Protein AF-A0A9J6F8J4-F1 (afdb_monomer_lite)

Organism: Rhipicephalus microplus (NCBI:txid6941)

Sequence (110 aa):
MQRYEGRIRDTPRQPRFRGTTKDEDLQIVGAVVEQPKTTVREVQNNRGLNHVSATAINPSLRSSRTAVRKALMLVENKVKQLKFAEDHGNWAASDWKRVVFTDQSMITTG

Structure (mmCIF, N/CA/C/O backbone):
data_AF-A0A9J6F8J4-F1
#
_entry.id   AF-A0A9J6F8J4-F1
#
loop_
_atom_site.group_PDB
_atom_site.id
_atom_site.type_symbol
_atom_site.label_atom_id
_atom_site.label_alt_id
_atom_site.label_comp_id
_atom_site.label_asym_id
_atom_site.label_entity_id
_atom_site.label_seq_id
_atom_site.pdbx_PDB_ins_code
_atom_site.Cartn_x
_atom_site.Cartn_y
_atom_site.Cartn_z
_atom_site.occupancy
_atom_site.B_iso_or_equiv
_atom_site.auth_seq_id
_atom_site.auth_comp_id
_atom_site.auth_asym_id
_atom_site.auth_atom_id
_atom_site.pdbx_PDB_model_num
ATOM 1 N N . MET A 1 1 ? -4.630 -50.603 -9.100 1.00 42.03 1 MET A N 1
ATOM 2 C CA . MET A 1 1 ? -3.209 -50.188 -9.124 1.00 42.03 1 MET A CA 1
ATOM 3 C C . MET A 1 1 ? -2.785 -50.040 -10.578 1.00 42.03 1 MET A C 1
ATOM 5 O O . MET A 1 1 ? -2.697 -51.043 -11.273 1.00 42.03 1 MET A O 1
ATOM 9 N N . GLN A 1 2 ? -2.639 -48.811 -11.070 1.00 48.22 2 GLN A N 1
ATOM 10 C CA . GLN A 1 2 ? -2.300 -48.529 -12.471 1.00 48.22 2 GLN A CA 1
ATOM 11 C C . GLN A 1 2 ? -0.775 -48.391 -12.588 1.00 48.22 2 GLN A C 1
ATOM 13 O O . GLN A 1 2 ? -0.168 -47.638 -11.830 1.00 48.22 2 GLN A O 1
ATOM 18 N N . ARG A 1 3 ? -0.154 -49.176 -13.475 1.00 53.59 3 ARG A N 1
ATOM 19 C CA . ARG A 1 3 ? 1.297 -49.165 -13.713 1.00 53.59 3 ARG A CA 1
ATOM 20 C C . ARG A 1 3 ? 1.664 -47.886 -14.469 1.00 53.59 3 ARG A C 1
ATOM 22 O O . ARG A 1 3 ? 1.112 -47.630 -15.533 1.00 53.59 3 ARG A O 1
ATOM 29 N N . TYR A 1 4 ? 2.567 -47.087 -13.908 1.00 53.75 4 TYR A N 1
ATOM 30 C CA . TYR A 1 4 ? 3.114 -45.902 -14.563 1.00 53.75 4 TYR A CA 1
ATOM 31 C C . TYR A 1 4 ? 4.141 -46.352 -15.612 1.00 53.75 4 TYR A C 1
ATOM 33 O O . TYR A 1 4 ? 5.257 -46.742 -15.277 1.00 53.75 4 TYR A O 1
ATOM 41 N N . GLU A 1 5 ? 3.739 -46.377 -16.881 1.00 61.50 5 GLU A N 1
ATOM 42 C CA . GLU A 1 5 ? 4.635 -46.617 -18.013 1.00 61.50 5 GLU A CA 1
ATOM 43 C C . GLU A 1 5 ? 5.335 -45.297 -18.351 1.00 61.50 5 GLU A C 1
ATOM 45 O O . GLU A 1 5 ? 4.740 -44.453 -19.008 1.00 61.50 5 GLU A O 1
ATOM 50 N N . GLY A 1 6 ? 6.569 -45.089 -17.881 1.00 56.19 6 GLY A N 1
ATOM 51 C CA . GLY A 1 6 ? 7.349 -43.880 -18.173 1.00 56.19 6 GLY A CA 1
ATOM 52 C C . GLY A 1 6 ? 7.714 -43.783 -19.656 1.00 56.19 6 GLY A C 1
ATOM 53 O O . GLY A 1 6 ? 8.787 -44.224 -20.069 1.00 56.19 6 GLY A O 1
ATOM 54 N N . ARG A 1 7 ? 6.819 -43.229 -20.480 1.00 66.06 7 ARG A N 1
ATOM 55 C CA . ARG A 1 7 ? 7.054 -43.028 -21.913 1.00 66.06 7 ARG A CA 1
ATOM 56 C C . ARG A 1 7 ? 7.931 -41.790 -22.083 1.00 66.06 7 ARG A C 1
ATOM 58 O O . ARG A 1 7 ? 7.806 -40.817 -21.354 1.00 66.06 7 ARG A O 1
ATOM 65 N N . ILE A 1 8 ? 8.765 -41.758 -23.123 1.00 60.19 8 ILE A N 1
ATOM 66 C CA . ILE A 1 8 ? 9.611 -40.590 -23.473 1.00 60.19 8 ILE A CA 1
ATOM 67 C C . ILE A 1 8 ? 8.770 -39.300 -23.645 1.00 60.19 8 ILE A C 1
ATOM 69 O O . ILE A 1 8 ? 9.257 -38.187 -23.485 1.00 60.19 8 ILE A O 1
ATOM 73 N N . ARG A 1 9 ? 7.469 -39.441 -23.932 1.00 60.94 9 ARG A N 1
ATOM 74 C CA . ARG A 1 9 ? 6.506 -38.332 -24.045 1.00 60.94 9 ARG A CA 1
ATOM 75 C C . ARG A 1 9 ? 6.109 -37.718 -22.695 1.00 60.94 9 ARG A C 1
ATOM 77 O O . ARG A 1 9 ? 5.612 -36.595 -22.693 1.00 60.94 9 ARG A O 1
ATOM 84 N N . ASP A 1 10 ? 6.349 -38.432 -21.597 1.00 65.56 10 ASP A N 1
ATOM 85 C CA . ASP A 1 10 ? 6.113 -37.994 -20.217 1.00 65.56 10 ASP A CA 1
ATOM 86 C C . ASP A 1 10 ? 7.321 -37.237 -19.647 1.00 65.56 10 ASP A C 1
ATOM 88 O O . ASP A 1 10 ? 7.265 -36.706 -18.538 1.00 65.56 10 ASP A O 1
ATOM 92 N N . THR A 1 11 ? 8.424 -37.152 -20.404 1.00 67.75 11 THR A N 1
ATOM 93 C CA . THR A 1 11 ? 9.556 -36.306 -20.033 1.00 67.75 11 THR A CA 1
ATOM 94 C C . THR A 1 11 ? 9.107 -34.839 -20.021 1.00 67.75 11 THR A C 1
ATOM 96 O O . THR A 1 11 ? 8.552 -34.367 -21.022 1.00 67.75 11 THR A O 1
ATOM 99 N N . PRO A 1 12 ? 9.340 -34.093 -18.922 1.00 67.06 12 PRO A N 1
ATOM 100 C CA . PRO A 1 12 ? 9.011 -32.677 -18.852 1.00 67.06 12 PRO A CA 1
ATOM 101 C C . PRO A 1 12 ? 9.606 -31.942 -20.051 1.00 67.06 12 PRO A C 1
ATOM 103 O O . PRO A 1 12 ? 10.817 -31.979 -20.281 1.00 67.06 12 PRO A O 1
ATOM 106 N N . ARG A 1 13 ? 8.752 -31.283 -20.840 1.00 73.00 13 ARG A N 1
ATOM 107 C CA . ARG A 1 13 ? 9.221 -30.457 -21.956 1.00 73.00 13 ARG A CA 1
ATOM 108 C C . ARG A 1 13 ? 10.116 -29.363 -21.392 1.00 73.00 13 ARG A C 1
ATOM 110 O O . ARG A 1 13 ? 9.736 -28.709 -20.419 1.00 73.00 13 ARG A O 1
ATOM 117 N N . GLN A 1 14 ? 11.278 -29.154 -22.009 1.00 66.44 14 GLN A N 1
ATOM 118 C CA . GLN A 1 14 ? 12.143 -28.050 -21.613 1.00 66.44 14 GLN A CA 1
ATOM 119 C C . GLN A 1 14 ? 11.351 -26.739 -21.709 1.00 66.44 14 GLN A C 1
ATOM 121 O O . GLN A 1 14 ? 10.730 -26.470 -22.746 1.00 66.44 14 GLN A O 1
ATOM 126 N N . PRO A 1 15 ? 11.310 -25.944 -20.629 1.00 63.25 15 PRO A N 1
ATOM 127 C CA . PRO A 1 15 ? 10.608 -24.679 -20.650 1.00 63.25 15 PRO A CA 1
ATOM 128 C C . PRO A 1 15 ? 11.262 -23.770 -21.686 1.00 63.25 15 PRO A C 1
ATOM 130 O O . PRO A 1 15 ? 12.480 -23.770 -21.867 1.00 63.25 15 PRO A O 1
ATOM 133 N N . ARG A 1 16 ? 10.439 -22.976 -22.370 1.00 67.56 16 ARG A N 1
ATOM 134 C CA . ARG A 1 16 ? 10.927 -21.967 -23.309 1.00 67.56 16 ARG A CA 1
ATOM 135 C C . ARG A 1 16 ? 11.912 -21.048 -22.580 1.00 67.56 16 ARG A C 1
ATOM 137 O O . ARG A 1 16 ? 11.570 -20.511 -21.525 1.00 67.56 16 ARG A O 1
ATOM 144 N N . PHE A 1 17 ? 13.105 -20.862 -23.148 1.00 65.12 17 PHE A N 1
ATOM 145 C CA . PHE A 1 17 ? 14.086 -19.918 -22.616 1.00 65.12 17 PHE A CA 1
ATOM 146 C C . PHE A 1 17 ? 13.447 -18.533 -22.488 1.00 65.12 17 PHE A C 1
ATOM 148 O O . PHE A 1 17 ? 12.804 -18.041 -23.422 1.00 65.12 17 PHE A O 1
ATOM 155 N N . ARG A 1 18 ? 13.581 -17.928 -21.304 1.00 65.38 18 ARG A N 1
ATOM 156 C CA . ARG A 1 18 ? 13.124 -16.558 -21.073 1.00 65.38 18 ARG A CA 1
ATOM 157 C C . ARG A 1 18 ? 14.000 -15.616 -21.892 1.00 65.38 18 ARG A C 1
ATOM 159 O O . ARG A 1 18 ? 15.214 -15.772 -21.914 1.00 65.38 18 ARG A O 1
ATOM 166 N N . GLY A 1 19 ? 13.367 -14.657 -22.564 1.00 70.12 19 GLY A N 1
ATOM 167 C CA . GLY A 1 19 ? 14.064 -13.614 -23.321 1.00 70.12 19 GLY A CA 1
ATOM 168 C C . GLY A 1 19 ? 14.634 -12.494 -22.448 1.00 70.12 19 GLY A C 1
ATOM 169 O O . GLY A 1 19 ? 15.167 -11.542 -23.003 1.00 70.12 19 GLY A O 1
ATOM 170 N N . THR A 1 20 ? 14.477 -12.595 -21.125 1.00 76.25 20 THR A N 1
ATOM 171 C CA . THR A 1 20 ? 15.022 -11.680 -20.121 1.00 76.25 20 THR A CA 1
ATOM 172 C C . THR A 1 20 ? 15.786 -12.455 -19.054 1.00 76.25 20 THR A C 1
ATOM 174 O O . THR A 1 20 ? 15.416 -13.579 -18.684 1.00 76.25 20 THR A O 1
ATOM 177 N N . THR A 1 21 ? 16.855 -11.855 -18.544 1.00 84.62 21 THR A N 1
ATOM 178 C CA . THR A 1 21 ? 17.533 -12.300 -17.325 1.00 84.62 21 THR A CA 1
ATOM 179 C C . THR A 1 21 ? 16.837 -11.736 -16.082 1.00 84.62 21 THR A C 1
ATOM 181 O O . THR A 1 21 ? 16.027 -10.815 -16.158 1.00 84.62 21 THR A O 1
ATOM 184 N N . LYS A 1 22 ? 17.160 -12.279 -14.901 1.00 81.94 22 LYS A N 1
ATOM 185 C CA . LYS A 1 22 ? 16.610 -11.772 -13.631 1.00 81.94 22 LYS A CA 1
ATOM 186 C C . LYS A 1 22 ? 16.988 -10.313 -13.370 1.00 81.94 22 LYS A C 1
ATOM 188 O O . LYS A 1 22 ? 16.187 -9.588 -12.795 1.00 81.94 22 LYS A O 1
ATOM 193 N N . ASP A 1 23 ? 18.193 -9.909 -13.765 1.00 82.88 23 ASP A N 1
ATOM 194 C CA . ASP A 1 23 ? 18.657 -8.533 -13.586 1.00 82.88 23 ASP A CA 1
ATOM 195 C C . ASP A 1 23 ? 17.871 -7.573 -14.485 1.00 82.88 23 ASP A C 1
ATOM 197 O O . ASP A 1 23 ? 17.345 -6.566 -14.023 1.00 82.88 23 ASP A O 1
ATOM 201 N N . GLU A 1 24 ? 17.664 -7.954 -15.746 1.00 83.19 24 GLU A N 1
ATOM 202 C CA . GLU A 1 24 ? 16.837 -7.191 -16.684 1.00 83.19 24 GLU A CA 1
ATOM 203 C C . GLU A 1 24 ? 15.385 -7.083 -16.197 1.00 83.19 24 GLU A C 1
ATOM 205 O O . GLU A 1 24 ? 14.793 -6.008 -16.264 1.00 83.19 24 GLU A O 1
ATOM 210 N N . ASP A 1 25 ? 14.821 -8.158 -15.637 1.00 81.94 25 ASP A N 1
ATOM 211 C CA . ASP A 1 25 ? 13.494 -8.125 -15.013 1.00 81.94 25 ASP A CA 1
ATOM 212 C C . ASP A 1 25 ? 13.445 -7.130 -13.837 1.00 81.94 25 ASP A C 1
ATOM 214 O O . ASP A 1 25 ? 12.482 -6.370 -13.722 1.00 81.94 25 ASP A O 1
ATOM 218 N N . LEU A 1 26 ? 14.480 -7.076 -12.990 1.00 82.62 26 LEU A N 1
ATOM 219 C CA . LEU A 1 26 ? 14.569 -6.096 -11.899 1.00 82.62 26 LEU A CA 1
ATOM 220 C C . LEU A 1 26 ? 14.680 -4.662 -12.426 1.00 82.62 26 LEU A C 1
ATOM 222 O O . LEU A 1 26 ? 14.021 -3.770 -11.892 1.00 82.62 26 LEU A O 1
ATOM 226 N N . GLN A 1 27 ? 15.443 -4.435 -13.496 1.00 83.88 27 GLN A N 1
ATOM 227 C CA . GLN A 1 27 ? 15.546 -3.122 -14.138 1.00 83.88 27 GLN A CA 1
ATOM 228 C C . GLN A 1 27 ? 14.212 -2.674 -14.757 1.00 83.88 27 GLN A C 1
ATOM 230 O O . GLN A 1 27 ? 13.833 -1.503 -14.633 1.00 83.88 27 GLN A O 1
ATOM 235 N N . ILE A 1 28 ? 13.470 -3.603 -15.376 1.00 82.06 28 ILE A N 1
ATOM 236 C CA . ILE A 1 28 ? 12.119 -3.367 -15.906 1.00 82.06 28 ILE A CA 1
ATOM 237 C C . ILE A 1 28 ? 11.165 -2.993 -14.768 1.00 82.06 28 ILE A C 1
ATOM 239 O O . ILE A 1 28 ? 10.453 -1.993 -14.867 1.00 82.06 28 ILE A O 1
ATOM 243 N N . VAL A 1 29 ? 11.163 -3.756 -13.671 1.00 81.44 29 VAL A N 1
ATOM 244 C CA . VAL A 1 29 ? 10.314 -3.479 -12.503 1.00 81.44 29 VAL A CA 1
ATOM 245 C C . VAL A 1 29 ? 10.677 -2.134 -11.873 1.00 81.44 29 VAL A C 1
ATOM 247 O O . VAL A 1 29 ? 9.783 -1.330 -11.616 1.00 81.44 29 VAL A O 1
ATOM 250 N N . GLY A 1 30 ? 11.967 -1.844 -11.692 1.00 80.88 30 GLY A N 1
ATOM 251 C CA . GLY A 1 30 ? 12.446 -0.568 -11.158 1.00 80.88 30 GLY A CA 1
ATOM 252 C C . GLY A 1 30 ? 11.974 0.627 -11.987 1.00 80.88 30 GLY A C 1
ATOM 253 O O . GLY A 1 30 ? 11.464 1.598 -11.434 1.00 80.88 30 GLY A O 1
ATOM 254 N N . ALA A 1 31 ? 12.034 0.531 -13.320 1.00 82.56 31 ALA A N 1
ATOM 255 C CA . ALA A 1 31 ? 11.511 1.570 -14.211 1.00 82.56 31 ALA A CA 1
ATOM 256 C C . ALA A 1 31 ? 9.995 1.800 -14.043 1.00 82.56 31 ALA A C 1
ATOM 258 O O . ALA A 1 31 ? 9.540 2.942 -14.059 1.00 82.56 31 ALA A O 1
ATOM 259 N N . VAL A 1 32 ? 9.205 0.740 -13.840 1.00 78.19 32 VAL A N 1
ATOM 260 C CA . VAL A 1 32 ? 7.756 0.867 -13.586 1.00 78.19 32 VAL A CA 1
ATOM 261 C C . VAL A 1 32 ? 7.464 1.467 -12.216 1.00 78.19 32 VAL A C 1
ATOM 263 O O . VAL A 1 32 ? 6.508 2.226 -12.082 1.00 78.19 32 VAL A O 1
ATOM 266 N N . VAL A 1 33 ? 8.249 1.126 -11.197 1.00 78.38 33 VAL A N 1
ATOM 267 C CA . VAL A 1 33 ? 8.060 1.659 -9.842 1.00 78.38 33 VAL A CA 1
ATOM 268 C C . VAL A 1 33 ? 8.372 3.155 -9.800 1.00 78.38 33 VAL A C 1
ATOM 270 O O . VAL A 1 33 ? 7.592 3.916 -9.232 1.00 78.38 33 VAL A O 1
ATOM 273 N N . GLU A 1 34 ? 9.466 3.582 -10.436 1.00 80.06 34 GLU A N 1
ATOM 274 C CA . GLU A 1 34 ? 9.841 4.997 -10.545 1.00 80.06 34 GLU A CA 1
ATOM 275 C C . GLU A 1 34 ? 8.840 5.788 -11.397 1.00 80.06 34 GLU A C 1
ATOM 277 O O . GLU A 1 34 ? 8.439 6.895 -11.035 1.00 80.06 34 GLU A O 1
ATOM 282 N N . GLN A 1 35 ? 8.417 5.219 -12.529 1.00 78.69 35 GLN A N 1
ATOM 283 C CA . GLN A 1 35 ? 7.525 5.863 -13.488 1.00 78.69 35 GLN A CA 1
ATOM 284 C C . GLN A 1 35 ? 6.439 4.870 -13.959 1.00 78.69 35 GLN A C 1
ATOM 286 O O . GLN A 1 35 ? 6.598 4.149 -14.949 1.00 78.69 35 GLN A O 1
ATOM 291 N N . PRO A 1 36 ? 5.265 4.838 -13.300 1.00 71.88 36 PRO A N 1
ATOM 292 C CA . PRO A 1 36 ? 4.232 3.828 -13.569 1.00 71.88 36 PRO A CA 1
ATOM 293 C C . PRO A 1 36 ? 3.636 3.859 -14.982 1.00 71.88 36 PRO A C 1
ATOM 295 O O . PRO A 1 36 ? 3.120 2.847 -15.465 1.00 71.88 36 PRO A O 1
ATOM 298 N N . LYS A 1 37 ? 3.702 5.015 -15.654 1.00 74.88 37 LYS A N 1
ATOM 299 C CA . LYS A 1 37 ? 3.121 5.245 -16.987 1.00 74.88 37 LYS A CA 1
ATOM 300 C C . LYS A 1 37 ? 4.099 5.015 -18.149 1.00 74.88 37 LYS A C 1
ATOM 302 O O . LYS A 1 37 ? 3.704 5.211 -19.292 1.00 74.88 37 LYS A O 1
ATOM 307 N N . THR A 1 38 ? 5.323 4.572 -17.869 1.00 79.00 38 THR A N 1
ATOM 308 C CA . THR A 1 38 ? 6.386 4.401 -18.873 1.00 79.00 38 THR A CA 1
ATOM 309 C C . THR A 1 38 ? 6.006 3.382 -19.946 1.00 79.00 38 THR A C 1
ATOM 311 O O . THR A 1 38 ? 5.461 2.315 -19.642 1.00 79.00 38 THR A O 1
ATOM 314 N N . THR A 1 39 ? 6.272 3.669 -21.216 1.00 81.69 39 THR A N 1
ATOM 315 C CA . THR A 1 39 ? 6.027 2.709 -22.304 1.00 81.69 39 THR A CA 1
ATOM 316 C C . THR A 1 39 ? 7.130 1.650 -22.380 1.00 81.69 39 THR A C 1
ATOM 318 O O . THR A 1 39 ? 8.231 1.837 -21.877 1.00 81.69 39 THR A O 1
ATOM 321 N N . VAL A 1 40 ? 6.864 0.513 -23.036 1.00 81.44 40 VAL A N 1
ATOM 322 C CA . VAL A 1 40 ? 7.885 -0.538 -23.236 1.00 81.44 40 VAL A CA 1
ATOM 323 C C . VAL A 1 40 ? 9.130 0.020 -23.931 1.00 81.44 40 VAL A C 1
ATOM 325 O O . VAL A 1 40 ? 10.244 -0.302 -23.536 1.00 81.44 40 VAL A O 1
ATOM 328 N N . ARG A 1 41 ? 8.936 0.893 -24.928 1.00 82.19 41 ARG A N 1
ATOM 329 C CA . ARG A 1 41 ? 10.030 1.552 -25.654 1.00 82.19 41 ARG A CA 1
ATOM 330 C C . ARG A 1 41 ? 10.835 2.487 -24.758 1.00 82.19 41 ARG A C 1
ATOM 332 O O . ARG A 1 41 ? 12.054 2.505 -24.842 1.00 82.19 41 ARG A O 1
ATOM 339 N N . GLU A 1 42 ? 10.171 3.236 -23.887 1.00 82.31 42 GLU A N 1
ATOM 340 C CA . GLU A 1 42 ? 10.860 4.081 -22.909 1.00 82.31 42 GLU A CA 1
ATOM 341 C C . GLU A 1 42 ? 11.649 3.245 -21.897 1.00 82.31 42 GLU A C 1
ATOM 343 O O . GLU A 1 42 ? 12.788 3.584 -21.605 1.00 82.31 42 GLU A O 1
ATOM 348 N N . VAL A 1 43 ? 11.108 2.118 -21.415 1.00 81.69 43 VAL A N 1
ATOM 349 C CA . VAL A 1 43 ? 11.853 1.201 -20.531 1.00 81.69 43 VAL A CA 1
ATOM 350 C C . VAL A 1 43 ? 13.086 0.635 -21.243 1.00 81.69 43 VAL A C 1
ATOM 352 O O . VAL A 1 43 ? 14.163 0.612 -20.652 1.00 81.69 43 VAL A O 1
ATOM 355 N N . GLN A 1 44 ? 12.956 0.233 -22.512 1.00 85.00 44 GLN A N 1
ATOM 356 C CA . GLN A 1 44 ? 14.083 -0.240 -23.325 1.00 85.00 44 GLN A CA 1
ATOM 357 C C . GLN A 1 44 ? 15.174 0.822 -23.454 1.00 85.00 44 GLN A C 1
ATOM 359 O O . GLN A 1 44 ? 16.327 0.559 -23.120 1.00 85.00 44 GLN A O 1
ATOM 364 N N . ASN A 1 45 ? 14.795 2.032 -23.862 1.00 83.50 45 ASN A N 1
ATOM 365 C CA . ASN A 1 45 ? 15.735 3.124 -24.086 1.00 83.50 45 ASN A CA 1
ATOM 366 C C . ASN A 1 45 ? 16.403 3.586 -22.782 1.00 83.50 45 ASN A C 1
ATOM 368 O O . ASN A 1 45 ? 17.618 3.759 -22.746 1.00 83.50 45 ASN A O 1
ATOM 372 N N . ASN A 1 46 ? 15.633 3.746 -21.702 1.00 81.69 46 ASN A N 1
ATOM 373 C CA . ASN A 1 46 ? 16.126 4.287 -20.432 1.00 81.69 46 ASN A CA 1
ATOM 374 C C . ASN A 1 46 ? 17.007 3.299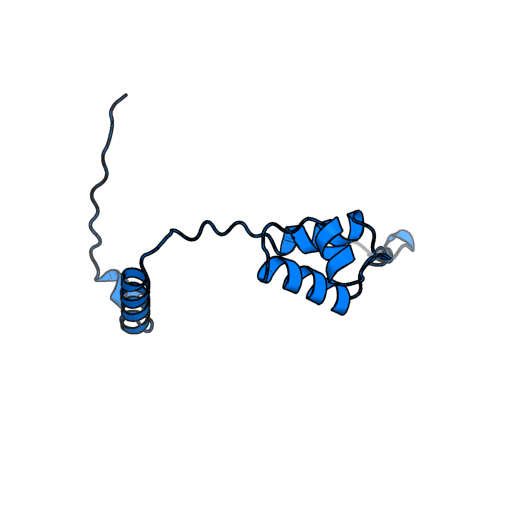 -19.656 1.00 81.69 46 ASN A C 1
ATOM 376 O O . ASN A 1 46 ? 17.820 3.721 -18.836 1.00 81.69 46 ASN A O 1
ATOM 380 N N . ARG A 1 47 ? 16.828 1.990 -19.871 1.00 81.88 47 ARG A N 1
ATOM 381 C CA . ARG A 1 47 ? 17.584 0.929 -19.181 1.00 81.88 47 ARG A CA 1
ATOM 382 C C . ARG A 1 47 ? 18.558 0.179 -20.096 1.00 81.88 47 ARG A C 1
ATOM 384 O O . ARG A 1 47 ? 19.178 -0.779 -19.660 1.00 81.88 47 ARG A O 1
ATOM 391 N N . GLY A 1 48 ? 18.705 0.594 -21.356 1.00 81.75 48 GLY A N 1
ATOM 392 C CA . GLY A 1 48 ? 19.618 -0.048 -22.308 1.00 81.75 48 GLY A CA 1
ATOM 393 C C . GLY A 1 48 ? 19.200 -1.463 -22.732 1.00 81.75 48 GLY A C 1
ATOM 394 O O . GLY A 1 48 ? 20.039 -2.236 -23.183 1.00 81.75 48 GLY A O 1
ATOM 395 N N . LEU A 1 49 ? 17.912 -1.810 -22.626 1.00 82.69 49 LEU A N 1
ATOM 396 C CA . LEU A 1 49 ? 17.364 -3.144 -22.920 1.00 82.69 49 LEU A CA 1
ATOM 397 C C . LEU A 1 49 ? 16.912 -3.294 -24.384 1.00 82.69 49 LEU A C 1
ATOM 399 O O . LEU A 1 49 ? 15.918 -3.959 -24.680 1.00 82.69 49 LEU A O 1
ATOM 403 N N . ASN A 1 50 ? 17.622 -2.661 -25.318 1.00 79.56 50 ASN A N 1
ATOM 404 C CA . ASN A 1 50 ? 17.240 -2.616 -26.736 1.00 79.56 50 ASN A CA 1
ATOM 405 C C . ASN A 1 50 ? 17.301 -3.992 -27.426 1.00 79.56 50 ASN A C 1
ATOM 407 O O . ASN A 1 50 ? 16.662 -4.192 -28.458 1.00 79.56 50 ASN A O 1
ATOM 411 N N . HIS A 1 51 ? 18.037 -4.949 -26.853 1.00 79.00 51 HIS A N 1
ATOM 412 C CA . HIS A 1 51 ? 18.093 -6.341 -27.313 1.00 79.00 51 HIS A CA 1
ATOM 413 C C . HIS A 1 51 ? 16.875 -7.169 -26.888 1.00 79.00 51 HIS A C 1
ATOM 415 O O . HIS A 1 51 ? 16.586 -8.200 -27.497 1.00 79.00 51 HIS A O 1
ATOM 421 N N . VAL A 1 52 ? 16.140 -6.736 -25.862 1.00 78.56 52 VAL A N 1
ATOM 422 C CA . VAL A 1 52 ? 14.980 -7.461 -25.341 1.00 78.56 52 VAL A CA 1
ATOM 423 C C . VAL A 1 52 ? 13.739 -7.044 -26.118 1.00 78.56 52 VAL A C 1
ATOM 425 O O . VAL A 1 52 ? 13.343 -5.884 -26.099 1.00 78.56 52 VAL A O 1
ATOM 428 N N . SER A 1 53 ? 13.066 -7.987 -26.779 1.00 78.88 53 SER A N 1
ATOM 429 C CA . SER A 1 53 ? 11.824 -7.679 -27.503 1.00 78.88 53 SER A CA 1
ATOM 430 C C . SER A 1 53 ? 10.710 -7.180 -26.571 1.00 78.88 53 SER A C 1
ATOM 432 O O . SER A 1 53 ? 10.571 -7.639 -25.436 1.00 78.88 53 SER A O 1
ATOM 434 N N . ALA A 1 54 ? 9.822 -6.325 -27.085 1.00 74.69 54 ALA A N 1
ATOM 435 C CA . ALA A 1 54 ? 8.657 -5.855 -26.331 1.00 74.69 54 ALA A CA 1
ATOM 436 C C . ALA A 1 54 ? 7.783 -7.010 -25.798 1.00 74.69 54 ALA A C 1
ATOM 438 O O . ALA A 1 54 ? 7.208 -6.931 -24.711 1.00 74.69 54 ALA A O 1
ATOM 439 N N . THR A 1 55 ? 7.725 -8.118 -26.540 1.00 77.75 55 THR A N 1
ATOM 440 C CA . THR A 1 55 ? 7.010 -9.345 -26.171 1.00 77.75 55 THR A CA 1
ATOM 441 C C . THR A 1 55 ? 7.600 -10.031 -24.936 1.00 77.75 55 THR A C 1
ATOM 443 O O . THR A 1 55 ? 6.856 -10.671 -24.199 1.00 77.75 55 THR A O 1
ATOM 446 N N . ALA A 1 56 ? 8.903 -9.880 -24.680 1.00 75.50 56 ALA A N 1
ATOM 447 C CA . ALA A 1 56 ? 9.575 -10.422 -23.497 1.00 75.50 56 ALA A CA 1
ATOM 448 C C . ALA A 1 56 ? 9.429 -9.512 -22.261 1.00 75.50 56 ALA A C 1
ATOM 450 O O . ALA A 1 56 ? 9.347 -10.014 -21.145 1.00 75.50 56 ALA A O 1
ATOM 451 N N . ILE A 1 57 ? 9.295 -8.196 -22.457 1.00 74.25 57 ILE A N 1
ATOM 452 C CA . ILE A 1 57 ? 9.110 -7.203 -21.380 1.00 74.25 57 ILE A CA 1
ATOM 453 C C . ILE A 1 57 ? 7.659 -7.190 -20.863 1.00 74.25 57 ILE A C 1
ATOM 455 O O . ILE A 1 57 ? 7.405 -7.041 -19.667 1.00 74.25 57 ILE A O 1
ATOM 459 N N . ASN A 1 58 ? 6.684 -7.377 -21.759 1.00 75.12 58 ASN A N 1
ATOM 460 C CA . ASN A 1 58 ? 5.252 -7.311 -21.446 1.00 75.12 58 ASN A CA 1
ATOM 461 C C . ASN A 1 58 ? 4.790 -8.214 -20.281 1.00 75.12 58 ASN A C 1
ATOM 463 O O . ASN A 1 58 ? 4.006 -7.737 -19.458 1.00 75.12 58 ASN A O 1
ATOM 467 N N . PRO A 1 59 ? 5.228 -9.483 -20.166 1.00 73.19 59 PRO A N 1
ATOM 468 C CA . PRO A 1 59 ? 4.899 -10.327 -19.019 1.00 73.19 59 PRO A CA 1
ATOM 469 C C . PRO A 1 59 ? 5.363 -9.729 -17.685 1.00 73.19 59 PRO A C 1
ATOM 471 O O . PRO A 1 59 ? 4.570 -9.677 -16.749 1.00 73.19 59 PRO A O 1
ATOM 474 N N . SER A 1 60 ? 6.598 -9.215 -17.631 1.00 69.56 60 SER A N 1
ATOM 475 C CA . SER A 1 60 ? 7.195 -8.601 -16.433 1.00 69.56 60 SER A CA 1
ATOM 476 C C . SER A 1 60 ? 6.487 -7.295 -16.031 1.00 69.56 60 SER A C 1
ATOM 478 O O . SER A 1 60 ? 6.183 -7.053 -14.856 1.00 69.56 60 SER A O 1
ATOM 480 N N . LEU A 1 61 ? 6.093 -6.484 -17.020 1.00 72.00 61 LEU A N 1
ATOM 481 C CA . LEU A 1 61 ? 5.260 -5.294 -16.804 1.00 72.00 61 LEU A CA 1
ATOM 482 C C . LEU A 1 61 ? 3.855 -5.641 -16.303 1.00 72.00 61 LEU A C 1
ATOM 484 O O . LEU A 1 61 ? 3.320 -4.963 -15.432 1.00 72.00 61 LEU A O 1
ATOM 488 N N . ARG A 1 62 ? 3.227 -6.686 -16.852 1.00 70.50 62 ARG A N 1
ATOM 489 C CA . ARG A 1 62 ? 1.885 -7.110 -16.428 1.00 70.50 62 ARG A CA 1
ATOM 490 C C . ARG A 1 62 ? 1.881 -7.628 -14.995 1.00 70.50 62 ARG A C 1
ATOM 492 O O . ARG A 1 62 ? 0.948 -7.316 -14.266 1.00 70.50 62 ARG A O 1
ATOM 499 N N . SER A 1 63 ? 2.910 -8.369 -14.583 1.00 66.44 63 SER A N 1
ATOM 500 C CA . SER A 1 63 ? 3.037 -8.825 -13.194 1.00 66.44 63 SER A CA 1
ATOM 501 C C . SER A 1 63 ? 3.338 -7.702 -12.200 1.00 66.44 63 SER A C 1
ATOM 503 O O . SER A 1 63 ? 3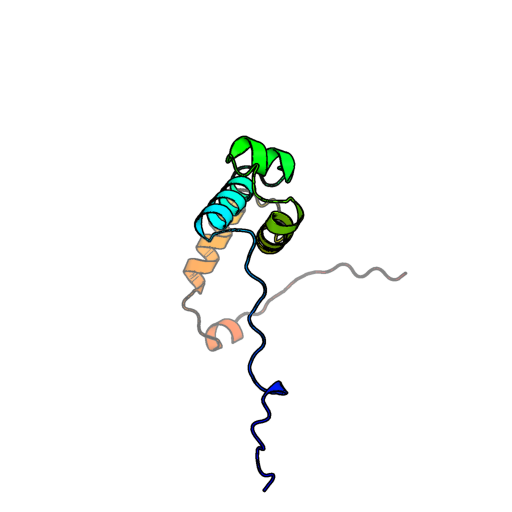.000 -7.836 -11.030 1.00 66.44 63 SER A O 1
ATOM 505 N N . SER A 1 64 ? 3.963 -6.605 -12.637 1.00 64.56 64 SER A N 1
ATOM 506 C CA . SER A 1 64 ? 4.304 -5.469 -11.764 1.00 64.56 64 SER A CA 1
ATOM 507 C C . SER A 1 64 ? 3.228 -4.380 -11.725 1.00 64.56 64 SER A C 1
ATOM 509 O O . SER A 1 64 ? 3.101 -3.671 -10.729 1.00 64.56 64 SER A O 1
ATOM 511 N N . ARG A 1 65 ? 2.404 -4.255 -12.772 1.00 66.25 65 ARG A N 1
ATOM 512 C CA . ARG A 1 65 ? 1.291 -3.297 -12.854 1.00 66.25 65 ARG A CA 1
ATOM 513 C C . ARG A 1 65 ? 0.021 -3.835 -12.210 1.00 66.25 65 ARG A C 1
ATOM 515 O O . ARG A 1 65 ? -1.034 -3.911 -12.842 1.00 66.25 65 ARG A O 1
ATOM 522 N N . THR A 1 66 ? 0.090 -4.150 -10.926 1.00 61.06 66 THR A N 1
ATOM 523 C CA . THR A 1 66 ? -1.128 -4.307 -10.135 1.00 61.06 66 THR A CA 1
ATOM 524 C C . THR A 1 66 ? -1.718 -2.914 -9.953 1.00 61.06 66 THR A C 1
ATOM 526 O O . THR A 1 66 ? -1.137 -2.074 -9.266 1.00 61.06 66 THR A O 1
ATOM 529 N N . ALA A 1 67 ? -2.847 -2.637 -10.609 1.00 54.16 67 ALA A N 1
ATOM 530 C CA . ALA A 1 67 ? -3.574 -1.383 -10.458 1.00 54.16 67 ALA A CA 1
ATOM 531 C C . ALA A 1 67 ? -4.174 -1.304 -9.048 1.00 54.16 67 ALA A C 1
ATOM 533 O O . ALA A 1 67 ? -5.368 -1.508 -8.842 1.00 54.16 67 ALA A O 1
ATOM 534 N N . VAL A 1 68 ? -3.341 -1.015 -8.050 1.00 56.31 68 VAL A N 1
ATOM 535 C CA . VAL A 1 68 ? -3.823 -0.656 -6.726 1.00 56.31 68 VAL A CA 1
ATOM 536 C C . VAL A 1 68 ? -4.359 0.759 -6.872 1.00 56.31 68 VAL A C 1
ATOM 538 O O . VAL A 1 68 ? -3.606 1.732 -6.823 1.00 56.31 68 VAL A O 1
ATOM 541 N N . ARG A 1 69 ? -5.673 0.891 -7.084 1.00 51.16 69 ARG A N 1
ATOM 542 C CA . ARG A 1 69 ? -6.380 2.141 -6.796 1.00 51.16 69 ARG A CA 1
ATOM 543 C C . ARG A 1 69 ? -6.243 2.384 -5.294 1.00 51.16 69 ARG A C 1
ATOM 545 O O . ARG A 1 69 ? -7.132 2.051 -4.520 1.00 51.16 69 ARG A O 1
ATOM 552 N N . LYS A 1 70 ? -5.093 2.908 -4.861 1.00 58.94 70 LYS A N 1
ATOM 553 C CA . LYS A 1 70 ? -4.959 3.453 -3.515 1.00 58.94 70 LYS A CA 1
ATOM 554 C C . LYS A 1 70 ? -5.937 4.613 -3.464 1.00 58.94 70 LYS A C 1
ATOM 556 O O . LYS A 1 70 ? -5.796 5.563 -4.234 1.00 58.94 70 LYS A O 1
ATOM 561 N N . ALA A 1 71 ? -6.944 4.505 -2.602 1.00 62.25 71 ALA A N 1
ATOM 562 C CA . ALA A 1 71 ? -7.770 5.648 -2.263 1.00 62.25 71 ALA A CA 1
ATOM 563 C C . ALA A 1 71 ? -6.829 6.813 -1.927 1.00 62.25 71 ALA A C 1
ATOM 565 O O . ALA A 1 71 ? -5.839 6.624 -1.209 1.00 62.25 71 ALA A O 1
ATOM 566 N N . LEU A 1 72 ? -7.091 7.989 -2.498 1.00 63.66 72 LEU A N 1
ATOM 567 C CA . LEU A 1 72 ? -6.341 9.200 -2.188 1.00 63.66 72 LEU A CA 1
ATOM 568 C C . LEU A 1 72 ? -6.668 9.590 -0.744 1.00 63.66 72 LEU A C 1
ATOM 570 O O . LEU A 1 72 ? -7.574 10.368 -0.474 1.00 63.66 72 LEU A O 1
ATOM 574 N N . MET A 1 73 ? -5.968 8.968 0.200 1.00 69.00 73 MET A N 1
ATOM 575 C CA . MET A 1 73 ? -6.087 9.267 1.616 1.00 69.00 73 MET A CA 1
ATOM 576 C C . MET A 1 73 ? -5.184 10.443 1.949 1.00 69.00 73 MET A C 1
ATOM 578 O O . MET A 1 73 ? -3.984 10.413 1.653 1.00 69.00 73 MET A O 1
ATOM 582 N N . LEU A 1 74 ? -5.766 11.448 2.605 1.00 77.19 74 LEU A N 1
ATOM 583 C CA . LEU A 1 74 ? -5.020 12.516 3.261 1.00 77.19 74 LEU A CA 1
ATOM 584 C C . LEU A 1 74 ? -3.969 11.905 4.196 1.00 77.19 74 LEU A C 1
ATOM 586 O O . LEU A 1 74 ? -4.206 10.862 4.812 1.00 77.19 74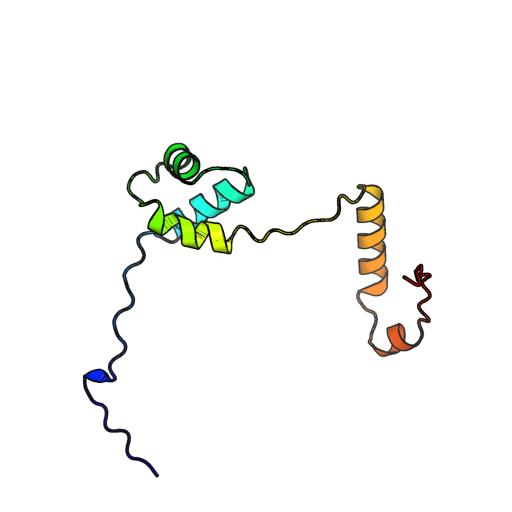 LEU A O 1
ATOM 590 N N . VAL A 1 75 ? -2.806 12.549 4.303 1.00 78.25 75 VAL A N 1
ATOM 591 C CA . VAL A 1 75 ? -1.694 12.073 5.145 1.00 78.25 75 VAL A CA 1
ATOM 592 C C . VAL A 1 75 ? -2.157 11.851 6.588 1.00 78.25 75 VAL A C 1
ATOM 594 O O . VAL A 1 75 ? -1.838 10.827 7.183 1.00 78.25 75 VAL A O 1
ATOM 597 N N . GLU A 1 76 ? -3.008 12.734 7.107 1.00 82.44 76 GLU A N 1
ATOM 598 C CA . GLU A 1 76 ? -3.611 12.611 8.438 1.00 82.44 76 GLU A CA 1
ATOM 599 C C . GLU A 1 76 ? -4.415 11.316 8.622 1.00 82.44 76 GLU A C 1
ATOM 601 O O . GLU A 1 76 ? -4.325 10.665 9.663 1.00 82.44 76 GLU A O 1
ATOM 606 N N . ASN A 1 77 ? -5.165 10.895 7.600 1.00 84.25 77 ASN A N 1
ATOM 607 C CA . ASN A 1 77 ? -5.938 9.654 7.653 1.00 84.25 77 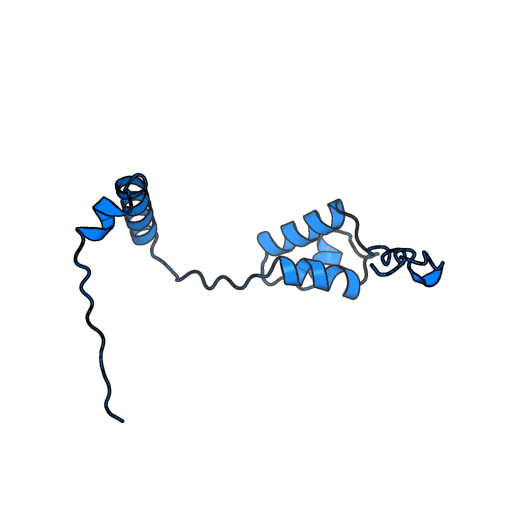ASN A CA 1
ATOM 608 C C . ASN A 1 77 ? -5.023 8.426 7.642 1.00 84.25 77 ASN A C 1
ATOM 610 O O . ASN A 1 77 ? -5.343 7.434 8.292 1.00 84.25 77 ASN A O 1
ATOM 614 N N . LYS A 1 78 ? -3.863 8.500 6.975 1.00 85.44 78 LYS A N 1
ATOM 615 C CA . LYS A 1 78 ? -2.859 7.424 7.020 1.00 85.44 78 LYS A CA 1
ATOM 616 C C . LYS A 1 78 ? -2.270 7.267 8.418 1.00 85.44 78 LYS A C 1
ATOM 618 O O . LYS A 1 78 ? -2.135 6.143 8.883 1.00 85.44 78 LYS A O 1
ATOM 623 N N . VAL A 1 79 ? -1.966 8.377 9.094 1.00 90.06 79 VAL A N 1
ATOM 624 C CA . VAL A 1 79 ? -1.458 8.355 10.477 1.00 90.06 79 VAL A CA 1
ATOM 625 C C . VAL A 1 79 ? -2.496 7.748 11.421 1.00 90.06 79 VAL A C 1
ATOM 627 O O . VAL A 1 79 ? -2.165 6.875 12.217 1.00 90.06 79 VAL A O 1
ATOM 630 N N . LYS A 1 80 ? -3.768 8.150 11.294 1.00 92.19 80 LYS A N 1
ATOM 631 C CA . LYS A 1 80 ? -4.864 7.594 12.105 1.00 92.19 80 LYS A CA 1
ATOM 632 C C . LYS A 1 80 ? -5.062 6.096 11.870 1.00 92.19 80 LYS A C 1
ATOM 634 O O . LYS A 1 80 ? -5.253 5.358 12.829 1.00 92.19 80 LYS A O 1
ATOM 639 N N . GLN A 1 81 ? -4.991 5.644 10.618 1.00 91.06 81 GLN A N 1
ATOM 640 C CA . GLN A 1 81 ? -5.092 4.220 10.289 1.00 91.06 81 GLN A CA 1
ATOM 641 C C . GLN A 1 81 ? -3.918 3.409 10.819 1.00 91.06 81 GLN A C 1
ATOM 643 O O . GLN A 1 81 ? -4.140 2.330 11.358 1.00 91.06 81 GLN A O 1
ATOM 648 N N . LEU A 1 82 ? -2.691 3.922 10.679 1.00 93.06 82 LEU A N 1
ATOM 649 C CA . LEU A 1 82 ? -1.506 3.249 11.202 1.00 93.06 82 LEU A CA 1
ATOM 650 C C . LEU A 1 82 ? -1.613 3.092 12.717 1.00 93.06 82 LEU A C 1
ATOM 652 O O . LEU A 1 82 ? -1.497 1.979 13.211 1.00 93.06 82 LEU A O 1
ATOM 656 N N . LYS A 1 83 ? -1.949 4.174 13.427 1.00 96.00 83 LYS A N 1
ATOM 657 C CA . LYS A 1 83 ? -2.151 4.135 14.875 1.00 96.00 83 LYS A CA 1
ATOM 658 C C . LYS A 1 83 ? -3.234 3.131 15.276 1.00 96.00 83 LYS A C 1
ATOM 660 O O . LYS A 1 83 ? -3.012 2.316 16.158 1.00 96.00 83 LYS A O 1
ATOM 665 N N . PHE A 1 84 ? -4.382 3.137 14.594 1.00 95.12 84 PHE A N 1
ATOM 666 C CA . PHE A 1 84 ? -5.442 2.162 14.856 1.00 95.12 84 PHE A CA 1
ATOM 667 C C . PHE A 1 84 ? -4.952 0.717 14.673 1.00 95.12 84 PHE A C 1
ATOM 669 O O . PHE A 1 84 ? -5.239 -0.136 15.510 1.00 95.12 84 PHE A O 1
ATOM 676 N N . ALA A 1 85 ? -4.199 0.448 13.603 1.00 95.69 85 ALA A N 1
ATOM 677 C CA . ALA A 1 85 ? -3.645 -0.872 13.326 1.00 95.69 85 ALA A CA 1
ATOM 678 C C . ALA A 1 85 ? -2.584 -1.296 14.352 1.00 95.69 85 ALA A C 1
ATOM 680 O O . ALA A 1 85 ? -2.554 -2.462 14.727 1.00 95.69 85 ALA A O 1
ATOM 681 N N . GLU A 1 86 ? -1.742 -0.376 14.824 1.00 96.88 86 GLU A N 1
ATOM 682 C CA . GLU A 1 86 ? -0.776 -0.635 15.897 1.00 96.88 86 GLU A CA 1
ATOM 683 C C . GLU A 1 86 ? -1.490 -0.938 17.222 1.00 96.88 86 GLU A C 1
ATOM 685 O O . GLU A 1 86 ? -1.209 -1.959 17.850 1.00 96.88 86 GLU A O 1
ATOM 690 N N . ASP A 1 87 ? -2.476 -0.117 17.595 1.00 97.12 87 ASP A N 1
ATOM 691 C CA . ASP A 1 87 ? -3.244 -0.250 18.841 1.00 97.12 87 ASP A CA 1
ATOM 692 C C . ASP A 1 87 ? -4.030 -1.578 18.910 1.00 97.12 87 ASP A C 1
ATOM 694 O O . ASP A 1 87 ? -4.205 -2.153 19.986 1.00 97.12 87 ASP A O 1
ATOM 698 N N . HIS A 1 88 ? -4.497 -2.084 17.762 1.00 97.06 88 HIS A N 1
ATOM 699 C CA . HIS A 1 88 ? -5.349 -3.278 17.669 1.00 97.06 88 HIS A CA 1
ATOM 700 C C . HIS A 1 88 ? -4.646 -4.478 17.015 1.00 97.06 88 HIS A C 1
ATOM 702 O O . HIS A 1 88 ? -5.260 -5.527 16.820 1.00 97.06 88 HIS A O 1
ATOM 708 N N . GLY A 1 89 ? -3.357 -4.365 16.680 1.00 94.81 89 GLY A N 1
ATOM 709 C CA . GLY A 1 89 ? -2.619 -5.391 15.932 1.00 94.81 89 GLY A CA 1
ATOM 710 C C . GLY A 1 89 ? -2.441 -6.705 16.694 1.00 94.81 89 GLY A C 1
ATOM 711 O O . GLY A 1 89 ? -2.344 -7.767 16.085 1.00 94.81 89 GLY A O 1
ATOM 712 N N . ASN A 1 90 ? -2.464 -6.637 18.026 1.00 96.44 90 ASN A N 1
ATOM 713 C CA . ASN A 1 90 ? -2.351 -7.796 18.915 1.00 96.44 90 ASN A CA 1
ATOM 714 C C . ASN A 1 90 ? -3.709 -8.357 19.366 1.00 96.44 90 ASN A C 1
ATOM 716 O O . ASN A 1 90 ? -3.742 -9.264 20.197 1.00 96.44 90 ASN A O 1
ATOM 720 N N . TRP A 1 91 ? -4.826 -7.819 18.870 1.00 97.56 91 TRP A N 1
ATOM 721 C CA . TRP A 1 91 ? -6.151 -8.296 19.257 1.00 97.56 91 TRP A CA 1
ATOM 722 C C . TRP A 1 91 ? -6.409 -9.705 18.734 1.00 97.56 91 TRP A C 1
ATOM 724 O O . TRP A 1 91 ? -6.250 -9.997 17.545 1.00 97.56 91 TRP A O 1
ATOM 734 N N . ALA A 1 92 ? -6.881 -10.571 19.623 1.00 95.44 92 ALA A N 1
ATOM 735 C CA . ALA A 1 92 ? -7.335 -11.898 19.266 1.00 95.44 92 ALA A CA 1
ATOM 736 C C . ALA A 1 92 ? -8.766 -11.848 18.713 1.00 95.44 92 ALA A C 1
ATOM 738 O O . ALA A 1 92 ? -9.518 -10.887 18.887 1.00 95.44 92 ALA A O 1
ATOM 739 N N . ALA A 1 93 ? -9.201 -12.943 18.086 1.00 95.62 93 ALA A N 1
ATOM 740 C CA . ALA A 1 93 ? -10.567 -13.060 17.574 1.00 95.62 93 ALA A CA 1
ATOM 741 C C . ALA A 1 93 ? -11.640 -12.841 18.662 1.00 95.62 93 ALA A C 1
ATOM 743 O O . ALA A 1 93 ? -12.740 -12.383 18.362 1.00 95.62 93 ALA A O 1
ATOM 744 N N . SER A 1 94 ? -11.339 -13.160 19.925 1.00 96.44 94 SER A N 1
ATOM 745 C CA . SER A 1 94 ? -12.228 -12.911 21.066 1.00 96.44 94 SER A CA 1
ATOM 746 C C . SER A 1 94 ? -12.449 -11.430 21.352 1.00 96.44 94 SER A C 1
ATOM 748 O O . SER A 1 94 ? -13.534 -11.071 21.803 1.00 96.44 94 SER A O 1
ATOM 750 N N . ASP A 1 95 ? -11.449 -10.591 21.093 1.00 96.19 95 ASP A N 1
ATOM 751 C CA . ASP A 1 95 ? -11.518 -9.152 21.342 1.00 96.19 95 ASP A CA 1
ATOM 752 C C . ASP A 1 95 ? -12.381 -8.492 20.266 1.00 96.19 95 ASP A C 1
ATOM 754 O O . ASP A 1 95 ? -13.333 -7.777 20.577 1.00 96.19 95 ASP A O 1
ATOM 758 N N . TRP A 1 96 ? -12.173 -8.876 19.001 1.00 96.44 96 TRP A N 1
ATOM 759 C CA . TRP A 1 96 ? -13.012 -8.444 17.880 1.00 96.44 96 TRP A CA 1
ATOM 760 C C . TRP A 1 96 ? -14.483 -8.836 18.036 1.00 96.44 96 TRP A C 1
ATOM 762 O O . TRP A 1 96 ? -15.364 -8.063 17.670 1.00 96.44 96 TRP A O 1
ATOM 772 N N . LYS A 1 97 ? -14.772 -10.000 18.633 1.00 95.75 97 LYS A N 1
ATOM 773 C CA . LYS A 1 97 ? -16.152 -10.446 18.904 1.00 95.75 97 LYS A CA 1
ATOM 774 C C . LYS A 1 97 ? -16.915 -9.551 19.882 1.00 95.75 97 LYS A C 1
ATOM 776 O O . LYS A 1 97 ? -18.136 -9.651 19.947 1.00 95.75 97 LYS A O 1
ATOM 781 N N . ARG A 1 98 ? -16.222 -8.716 20.659 1.00 95.69 98 ARG A N 1
ATOM 782 C CA . ARG A 1 98 ? -16.845 -7.773 21.600 1.00 95.69 98 ARG A CA 1
ATOM 783 C C . ARG A 1 98 ? -17.150 -6.421 20.953 1.00 95.69 98 ARG A C 1
ATOM 785 O O . ARG A 1 98 ? -17.803 -5.594 21.583 1.00 95.69 98 ARG A O 1
ATOM 792 N N . VAL A 1 99 ? -16.697 -6.191 19.719 1.00 95.81 99 VAL A N 1
ATOM 793 C CA . VAL A 1 99 ? -16.936 -4.947 18.984 1.00 95.81 99 VAL A CA 1
ATOM 794 C C . VAL A 1 99 ? -18.265 -5.020 18.246 1.00 95.81 99 VAL A C 1
ATOM 796 O O . VAL A 1 99 ? -18.516 -5.946 17.477 1.00 95.81 99 VAL A O 1
ATOM 799 N N . VAL A 1 100 ? -19.099 -4.000 18.439 1.00 96.00 100 VAL A N 1
ATOM 800 C CA . VAL A 1 100 ? -20.314 -3.794 17.649 1.00 96.00 100 VAL A CA 1
ATOM 801 C C . VAL A 1 100 ? -20.020 -2.729 16.601 1.00 96.00 100 VAL A C 1
ATOM 803 O O . VAL A 1 100 ? -19.829 -1.561 16.931 1.00 96.00 100 VAL A O 1
ATOM 806 N N . PHE A 1 101 ? -19.960 -3.140 15.335 1.00 94.44 101 PHE A N 1
ATOM 807 C CA . PHE A 1 101 ? -19.765 -2.230 14.210 1.00 94.44 101 PHE A CA 1
ATOM 808 C C . PHE A 1 101 ? -21.107 -1.664 13.745 1.00 94.44 101 PHE A C 1
ATOM 810 O O . PHE A 1 101 ? -22.081 -2.400 13.595 1.00 94.44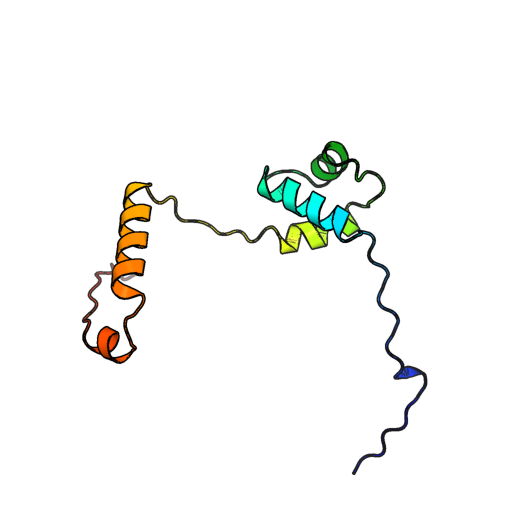 101 PHE A O 1
ATOM 817 N N . THR A 1 102 ? -21.144 -0.362 13.483 1.00 95.81 102 THR A N 1
ATOM 818 C CA . THR A 1 102 ? -22.321 0.335 12.957 1.00 95.81 102 THR A CA 1
ATOM 819 C C . THR A 1 102 ? -21.920 1.154 11.743 1.00 95.81 102 THR A C 1
ATOM 821 O O . THR A 1 102 ? -20.921 1.870 11.799 1.00 95.81 102 THR A O 1
ATOM 824 N N . ASP A 1 103 ? -22.713 1.087 10.682 1.00 95.44 103 ASP A N 1
ATOM 825 C CA . ASP A 1 103 ? -22.551 1.911 9.487 1.00 95.44 103 ASP A CA 1
ATOM 826 C C . ASP A 1 103 ? -23.932 2.279 8.932 1.00 95.44 103 ASP A C 1
ATOM 828 O O . ASP A 1 103 ? -24.916 1.573 9.175 1.00 95.44 103 ASP A O 1
ATOM 832 N N . GLN A 1 104 ? -24.016 3.393 8.211 1.00 92.56 104 GLN A N 1
ATOM 833 C CA . GLN A 1 104 ? -25.234 3.827 7.535 1.00 92.56 104 GLN A CA 1
ATOM 834 C C . GLN A 1 104 ? -25.008 3.774 6.030 1.00 92.56 104 GLN A C 1
ATOM 836 O O . GLN A 1 104 ? -24.082 4.384 5.505 1.00 92.56 104 GLN A O 1
ATOM 841 N N . SER A 1 105 ? -25.895 3.079 5.322 1.00 90.44 105 SER A N 1
ATOM 842 C CA . SER A 1 105 ? -25.894 3.048 3.862 1.00 90.44 105 SER A CA 1
ATOM 843 C C . SER A 1 105 ? -27.220 3.569 3.321 1.00 90.44 105 SER A C 1
ATOM 845 O O . SER A 1 105 ? -28.284 3.358 3.904 1.00 90.44 105 SER A O 1
ATOM 847 N N . MET A 1 106 ? -27.147 4.293 2.206 1.00 92.06 106 MET A N 1
ATOM 848 C CA . MET A 1 106 ? -28.326 4.796 1.512 1.00 92.06 106 MET A CA 1
ATOM 849 C C . MET A 1 106 ? -28.909 3.680 0.643 1.00 92.06 106 MET A C 1
ATOM 851 O O . MET A 1 106 ? -28.212 3.129 -0.207 1.00 92.06 106 MET A O 1
ATOM 855 N N . ILE A 1 107 ? -30.191 3.371 0.836 1.00 90.06 107 ILE A N 1
ATOM 856 C CA . ILE A 1 107 ? -30.944 2.459 -0.029 1.00 90.06 107 ILE A CA 1
ATOM 857 C C . ILE A 1 107 ? -31.794 3.314 -0.965 1.00 90.06 107 ILE A C 1
ATOM 859 O O . ILE A 1 107 ? -32.582 4.143 -0.512 1.00 90.06 107 ILE A O 1
ATOM 863 N N . THR A 1 108 ? -31.622 3.132 -2.272 1.00 85.56 108 THR A N 1
ATOM 864 C CA . THR A 1 108 ? -32.437 3.796 -3.294 1.00 85.56 108 THR A CA 1
ATOM 865 C C . THR A 1 108 ? -33.370 2.765 -3.913 1.00 85.56 108 THR A C 1
ATOM 867 O O . THR A 1 108 ? -32.906 1.793 -4.505 1.00 85.56 108 THR A O 1
ATOM 870 N N . THR A 1 109 ? -34.677 2.963 -3.765 1.00 81.81 109 THR A N 1
ATOM 871 C CA . THR A 1 109 ? -35.689 2.152 -4.450 1.00 81.81 109 THR A CA 1
ATOM 872 C C . THR A 1 109 ? -35.874 2.727 -5.851 1.00 81.81 109 THR A 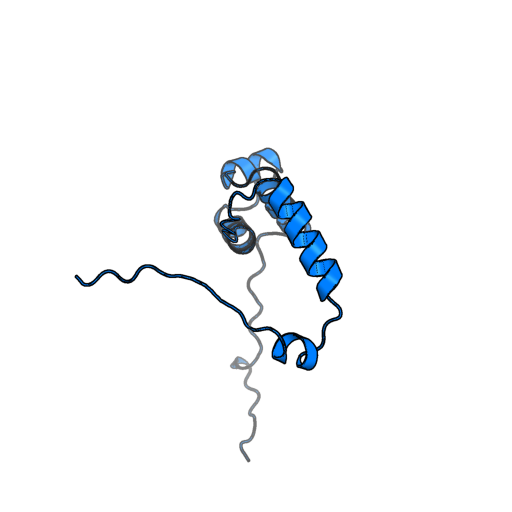C 1
ATOM 874 O O . THR A 1 109 ? -36.400 3.832 -5.992 1.00 81.81 109 THR A O 1
ATOM 877 N N . GLY A 1 110 ? -35.351 2.024 -6.855 1.00 67.31 110 GLY A N 1
ATOM 878 C CA . GLY A 1 110 ? -35.601 2.285 -8.276 1.00 67.31 110 GLY A CA 1
ATOM 879 C C . GLY A 1 110 ? -36.719 1.413 -8.820 1.00 67.31 110 GLY A C 1
ATOM 880 O O . GLY A 1 110 ? -36.998 0.367 -8.190 1.00 67.31 110 GLY A O 1
#

pLDDT: mean 78.61, std 13.07, range [42.03, 97.56]

Radius of gyration: 24.92 Å; chains: 1; bounding box: 55×63×49 Å

Secondary structure (DSSP, 8-state):
-------GGGSPPPPPPPSS-HHHHHHHHHHHHH-TT--HHHHHHHHT-TTS-HHHHHHHHHHH----------HHHHHHHHHHHHHHTT--HHHHTT------------

Foldseek 3Di:
DDDDDPDPVVPPDDDDDQLDDPVLLVLLLVCCVVPVPADLVRSCVVSVVVSRDSVRSVVSNVVNPPPPPPPPDDPVVVVVVVVVCVVCVPPDPVNVVVDDDDDDDDDDDD